Protein 6WBP (pdb70)

Sequence (112 aa):
GSHMWVQRVKEKEAELKEAEKEELHEKFDRLKKLHQDEKKKLEDKKKSLDDEVNAFKHMWVQRVKEKEAELKEAEKKELHEKFDRLKKLHQDEKKKLEDKKKSLDDEVNAFKQR

Secondary structure (DSSP, 8-state):
---HHHHHHHHHHHHHHHHHHHHHHHHHHHHHHHHHHHHHHHHHHHHHHHHHHHH-/--HHHHHHHHHHHHHHHHHHHHHHHHHHHHHHHHHHHHHHHHHHHHHHHHHHHS--

Radius of gyration: 24.96 Å; Cα contacts (8 Å, |Δi|>4): 42; chains: 2; bounding box: 54×45×67 Å

Foldseek 3Di:
DPPVVVVVVVVVVVVVVVVVVVVVVVVVVVVVVVVVVVVVVVVVVVVVVVVVVVVD/DPVVVVVVVVVVVVVVVVVVVVVVVVVVVVVVVVVVVVVVVVVVVVVVVCVVPPDD

Solvent-accessible surface area: 9395 Å² total; per-residue (Å²): 131,68,96,140,103,20,91,121,7,125,93,72,24,60,102,22,146,90,39,50,118,85,31,105,56,120,21,50,149,61,88,139,106,22,98,78,52,87,109,120,12,61,71,116,80,130,60,27,43,70,116,42,94,81,175,196,130,159,200,91,71,32,42,144,82,112,46,55,94,17,62,117,39,53,123,67,27,97,61,119,28,59,132,53,88,137,117,30,87,76,36,86,113,130,29,68,68,111,65,133,73,27,53,70,58,24,81,73,138,89,142,216

Organism: Homo sapiens (NCBI:txid9606)

Structure (mmCIF, N/CA/C/O backbone):
data_6WBP
#
_entry.id   6WBP
#
_cell.length_a   49.640
_cell.length_b   49.640
_cell.length_c   228.549
_cell.angle_alpha   90.000
_cell.angle_beta   90.000
_cell.angle_gamma   120.000
#
_symmetry.space_group_name_H-M   'P 61 2 2'
#
loop_
_entity.id
_entity.type
_entity.pdbx_description
1 polymer Septin-6
2 non-polymer 'SULFATE ION'
3 non-polymer 'CITRIC ACID'
4 water water
#
loop_
_atom_site.group_PDB
_atom_site.id
_atom_site.type_symbol
_atom_site.label_atom_id
_atom_site.label_alt_id
_atom_site.label_comp_id
_atom_site.label_asym_id
_atom_site.label_entity_id
_atom_site.label_seq_id
_atom_site.pdbx_PDB_ins_code
_atom_site.Cartn_x
_atom_site.Cartn_y
_atom_site.Cartn_z
_atom_site.occupancy
_atom_site.B_iso_or_equiv
_atom_site.auth_seq_id
_atom_site.auth_comp_id
_atom_site.auth_asym_id
_atom_site.auth_atom_id
_atom_site.pdbx_PDB_model_num
ATOM 1 N N . GLY A 1 1 ? 57.041 55.266 42.449 1.00 57.79 -4 GLY A N 1
ATOM 2 C CA . GLY A 1 1 ? 57.012 54.507 41.209 1.00 56.92 -4 GLY A CA 1
ATOM 3 C C . GLY A 1 1 ? 56.373 55.294 40.083 1.00 65.11 -4 GLY A C 1
ATOM 4 O O . GLY A 1 1 ? 56.243 56.499 40.181 1.00 67.61 -4 GLY A O 1
ATOM 5 N N . SER A 1 2 ? 55.953 54.618 39.009 1.00 52.23 -3 SER A N 1
ATOM 6 C CA . SER A 1 2 ? 55.324 55.341 37.915 1.00 53.94 -3 SER A CA 1
ATOM 7 C C . SER A 1 2 ? 54.108 54.582 37.403 1.00 59.57 -3 SER A C 1
ATOM 8 O O . SER A 1 2 ? 53.748 54.721 36.222 1.00 54.61 -3 SER A O 1
ATOM 11 N N . HIS A 1 3 ? 53.478 53.771 38.263 1.00 48.31 -2 HIS A N 1
ATOM 12 C CA . HIS A 1 3 ? 52.282 53.025 37.885 1.00 46.60 -2 HIS A CA 1
ATOM 13 C C . HIS A 1 3 ? 52.560 52.117 36.706 1.00 46.73 -2 HIS A C 1
ATOM 14 O O . HIS A 1 3 ? 51.708 51.950 35.825 1.00 46.47 -2 HIS A O 1
ATOM 21 N N . MET A 1 4 ? 53.749 51.518 36.683 1.00 36.47 -1 MET A N 1
ATOM 22 C CA . MET A 1 4 ? 54.031 50.581 35.595 1.00 37.64 -1 MET A CA 1
ATOM 23 C C . MET A 1 4 ? 52.975 49.477 35.457 1.00 42.04 -1 MET A C 1
ATOM 24 O O . MET A 1 4 ? 52.695 49.033 34.325 1.00 36.18 -1 MET A O 1
ATOM 29 N N . TRP A 1 5 ? 52.410 48.977 36.558 1.00 32.98 0 TRP A N 1
ATOM 30 C CA . TRP A 1 5 ? 51.402 47.921 36.390 1.00 31.06 0 TRP A CA 1
ATOM 31 C C . TRP A 1 5 ? 50.177 48.427 35.627 1.00 31.04 0 TRP A C 1
ATOM 32 O O . TRP A 1 5 ? 49.564 47.676 34.844 1.00 35.57 0 TRP A O 1
ATOM 43 N N . VAL A 1 6 ? 49.832 49.694 35.804 1.00 35.41 347 VAL A N 1
ATOM 44 C CA . VAL A 1 6 ? 48.710 50.263 35.064 1.00 35.58 347 VAL A CA 1
ATOM 45 C C . VAL A 1 6 ? 49.036 50.301 33.580 1.00 37.57 347 VAL A C 1
ATOM 46 O O . VAL A 1 6 ? 48.193 49.955 32.728 1.00 36.03 347 VAL A O 1
ATOM 50 N N . GLN A 1 7 ? 50.286 50.631 33.237 1.00 33.94 348 GLN A N 1
ATOM 51 C CA . GLN A 1 7 ? 50.635 50.650 31.819 1.00 38.18 348 GLN A CA 1
ATOM 52 C C . GLN A 1 7 ? 50.535 49.262 31.215 1.00 40.59 348 GLN A C 1
ATOM 53 O O . GLN A 1 7 ? 50.080 49.108 30.063 1.00 37.10 348 GLN A O 1
ATOM 59 N N . ARG A 1 8 ? 50.962 48.238 31.972 1.00 32.90 349 ARG A N 1
ATOM 60 C CA . ARG A 1 8 ? 50.819 46.860 31.513 1.00 30.54 349 ARG A CA 1
ATOM 61 C C . ARG A 1 8 ? 49.354 46.501 31.305 1.00 32.50 349 ARG A C 1
ATOM 62 O O . ARG A 1 8 ? 48.994 45.903 30.278 1.00 34.87 349 ARG A O 1
ATOM 70 N N . VAL A 1 9 ? 48.484 46.863 32.260 1.00 33.75 350 VAL A N 1
ATOM 71 C CA . VAL A 1 9 ? 47.073 46.518 32.108 1.00 33.57 350 VAL A CA 1
ATOM 72 C C . VAL A 1 9 ? 46.497 47.221 30.888 1.00 34.99 350 VAL A C 1
ATOM 73 O O . VAL A 1 9 ? 45.740 46.615 30.110 1.00 35.36 350 VAL A O 1
ATOM 77 N N . LYS A 1 10 ? 46.920 48.467 30.630 1.00 33.63 351 LYS A N 1
ATOM 78 C CA . LYS A 1 10 ? 46.395 49.143 29.442 1.00 42.64 351 LYS A CA 1
ATOM 79 C C . LYS A 1 10 ? 46.917 48.508 28.151 1.00 41.45 351 LYS A C 1
ATOM 80 O O . LYS A 1 10 ? 46.189 48.479 27.148 1.00 39.32 351 LYS A O 1
ATOM 86 N N . GLU A 1 11 ? 48.145 47.963 28.148 1.00 38.47 352 GLU A N 1
ATOM 87 C CA . GLU A 1 11 ? 48.589 47.191 26.979 1.00 41.69 352 GLU A CA 1
ATOM 88 C C . GLU A 1 11 ? 47.695 45.981 26.759 1.00 44.03 352 GLU A C 1
ATOM 89 O O . GLU A 1 11 ? 47.292 45.691 25.625 1.00 37.27 352 GLU A O 1
ATOM 95 N N . LYS A 1 12 ? 47.388 45.247 27.824 1.00 31.75 353 LYS A N 1
ATOM 96 C CA . LYS A 1 12 ? 46.477 44.114 27.689 1.00 32.12 353 LYS A CA 1
ATOM 97 C C . LYS A 1 12 ? 45.111 44.554 27.159 1.00 47.87 353 LYS A C 1
ATOM 98 O O . LYS A 1 12 ? 44.490 43.831 26.365 1.00 35.57 353 LYS A O 1
ATOM 104 N N . GLU A 1 13 ? 44.628 45.730 27.579 1.00 34.23 354 GLU A N 1
ATOM 105 C CA . GLU A 1 13 ? 43.35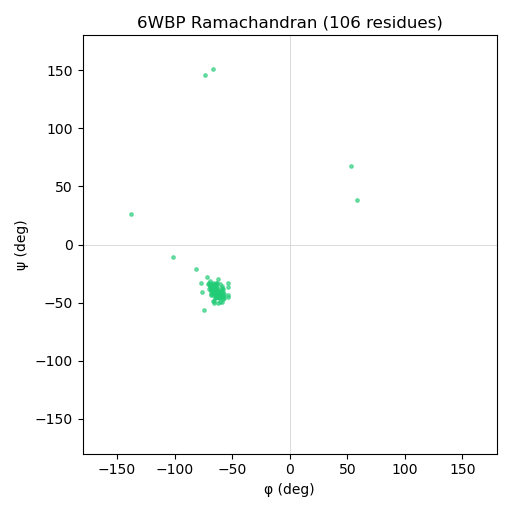1 46.219 27.073 1.00 33.02 354 GLU A CA 1
ATOM 106 C C . GLU A 1 13 ? 43.441 46.489 25.579 1.00 39.25 354 GLU A C 1
ATOM 107 O O . GLU A 1 13 ? 42.517 46.175 24.815 1.00 37.83 354 GLU A O 1
ATOM 113 N N . ALA A 1 14 ? 44.570 47.030 25.143 1.00 34.95 355 ALA A N 1
ATOM 114 C CA . ALA A 1 14 ? 44.742 47.318 23.730 1.00 34.14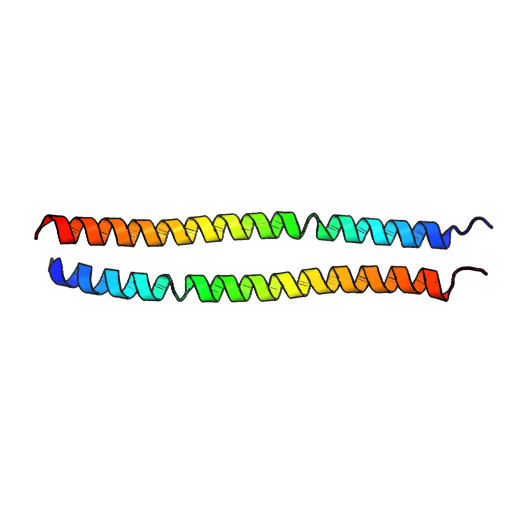 355 ALA A CA 1
ATOM 115 C C . ALA A 1 14 ? 44.878 46.026 22.910 1.00 39.66 355 ALA A C 1
ATOM 116 O O . ALA A 1 14 ? 44.405 45.977 21.765 1.00 42.02 355 ALA A O 1
ATOM 118 N N . GLU A 1 15 ? 45.478 44.970 23.484 1.00 36.81 356 GLU A N 1
ATOM 119 C CA . GLU A 1 15 ? 45.519 43.662 22.828 1.00 36.51 356 GLU A CA 1
ATOM 120 C C . GLU A 1 15 ? 44.130 43.108 22.585 1.00 35.93 356 GLU A C 1
ATOM 121 O O . GLU A 1 15 ? 43.857 42.563 21.496 1.00 35.22 356 GLU A O 1
ATOM 127 N N . LEU A 1 16 ? 43.247 43.252 23.573 1.00 31.53 357 LEU A N 1
ATOM 128 C CA . LEU A 1 16 ? 41.864 42.798 23.434 1.00 28.69 357 LEU A CA 1
ATOM 129 C C . LEU A 1 16 ? 41.114 43.597 22.370 1.00 31.29 357 LEU A C 1
ATOM 130 O O . LEU A 1 16 ? 40.299 43.051 21.599 1.00 31.34 357 LEU A O 1
ATOM 135 N N . LYS A 1 17 ? 41.355 44.896 22.321 1.00 28.88 358 LYS A N 1
ATOM 136 C CA . LYS A 1 17 ? 40.743 45.704 21.270 1.00 36.86 358 LYS A CA 1
ATOM 137 C C . LYS A 1 17 ? 41.192 45.222 19.887 1.00 41.11 358 LYS A C 1
ATOM 138 O O . LYS A 1 17 ? 40.373 45.104 18.942 1.00 36.34 358 LYS A O 1
ATOM 144 N N . GLU A 1 18 ? 42.484 44.892 19.756 1.00 39.92 359 GLU A N 1
ATOM 145 C CA . GLU A 1 18 ? 42.968 44.345 18.488 1.00 40.19 359 GLU A CA 1
ATOM 146 C C . GLU A 1 18 ? 42.328 42.984 18.191 1.00 40.01 359 GLU A C 1
ATOM 147 O O . GLU A 1 18 ? 41.975 42.675 17.029 1.00 36.55 359 GLU A O 1
ATOM 153 N N . ALA A 1 19 ? 42.159 42.149 19.222 1.00 34.56 360 ALA A N 1
ATOM 154 C CA . ALA A 1 19 ? 41.504 40.866 19.021 1.00 31.69 360 ALA A CA 1
ATOM 155 C C . ALA A 1 19 ? 40.049 41.044 18.609 1.00 33.76 360 ALA A C 1
ATOM 156 O O . ALA A 1 19 ? 39.535 40.265 17.785 1.00 30.33 360 ALA A O 1
ATOM 158 N N . GLU A 1 20 ? 39.374 42.070 19.134 1.00 29.77 361 GLU A N 1
ATOM 159 C CA . GLU A 1 20 ? 38.006 42.313 18.699 1.00 28.37 361 GLU A CA 1
ATOM 160 C C . GLU A 1 20 ? 37.975 42.712 17.217 1.00 27.03 361 GLU A C 1
ATOM 161 O O . GLU A 1 20 ? 37.052 42.326 16.475 1.00 29.61 361 GLU A O 1
ATOM 167 N N . LYS A 1 21 ? 38.934 43.551 16.809 1.00 26.54 362 LYS A N 1
ATOM 168 C CA . LYS A 1 21 ? 39.055 43.942 15.394 1.00 29.25 362 LYS A CA 1
ATOM 169 C C . LYS A 1 21 ? 39.240 42.717 14.505 1.00 36.22 362 LYS A C 1
ATOM 170 O O . LYS A 1 21 ? 38.562 42.575 13.468 1.00 31.45 362 LYS A O 1
ATOM 176 N N . GLU A 1 22 ? 40.136 41.807 14.892 1.00 30.01 363 GLU A N 1
ATOM 177 C CA A GLU A 1 22 ? 40.349 40.623 14.067 0.47 39.13 363 GLU A CA 1
ATOM 178 C CA B GLU A 1 22 ? 40.360 40.610 14.089 0.53 39.45 363 GLU A CA 1
ATOM 179 C C . GLU A 1 22 ? 39.136 39.704 14.059 1.00 35.40 363 GLU A C 1
ATOM 180 O O . GLU A 1 22 ? 38.862 39.063 13.035 1.00 33.58 363 GLU A O 1
ATOM 191 N N . LEU A 1 23 ? 38.382 39.643 15.147 1.00 25.39 364 LEU A N 1
ATOM 192 C CA . LEU A 1 23 ? 37.188 38.811 15.137 1.00 29.19 364 LEU A CA 1
ATOM 193 C C . LEU A 1 23 ? 36.166 39.405 14.186 1.00 31.15 364 LEU A C 1
ATOM 194 O O . LEU A 1 23 ? 35.483 38.679 13.450 1.00 30.10 364 LEU A O 1
ATOM 199 N N . HIS A 1 24 ? 36.051 40.738 14.217 1.00 27.38 365 HIS A N 1
ATOM 200 C CA . HIS A 1 24 ? 35.121 41.441 13.346 1.00 30.39 365 HIS A CA 1
ATOM 201 C C . HIS A 1 24 ? 35.462 41.202 11.878 1.00 32.78 365 HIS A C 1
ATOM 202 O O . HIS A 1 24 ? 34.570 40.982 11.030 1.00 30.70 365 HIS A O 1
ATOM 209 N N . GLU A 1 25 ? 36.748 41.257 11.556 1.00 31.71 366 GLU A N 1
ATOM 210 C CA . GLU A 1 25 ? 37.177 41.050 10.175 1.00 35.68 366 GLU A CA 1
ATOM 211 C C . GLU A 1 25 ? 36.916 39.629 9.710 1.00 43.18 366 GLU A C 1
ATOM 212 O O . GLU A 1 25 ? 36.433 39.409 8.568 1.00 36.23 366 GLU A O 1
ATOM 218 N N . LYS A 1 26 ? 37.224 38.656 10.562 1.00 28.81 367 LYS A N 1
ATOM 219 C CA . LYS A 1 26 ? 36.950 37.255 10.218 1.00 33.32 367 LYS A CA 1
ATOM 220 C C . LYS A 1 26 ? 35.462 36.996 10.069 1.00 36.63 367 LYS A C 1
ATOM 221 O O . LYS A 1 26 ? 35.022 36.336 9.117 1.00 36.43 367 LYS A O 1
ATOM 227 N N . PHE A 1 27 ? 34.665 37.502 10.988 1.00 29.16 368 PHE A N 1
ATOM 228 C CA . PHE A 1 27 ? 33.233 37.312 10.870 1.00 31.35 368 PHE A CA 1
ATOM 229 C C . PHE A 1 27 ? 32.694 38.006 9.610 1.00 32.84 368 PHE A C 1
ATOM 230 O O . PHE A 1 27 ? 31.718 37.528 8.998 1.00 32.18 368 PHE A O 1
ATOM 238 N N . ASP A 1 28 ? 33.278 39.146 9.226 1.00 28.66 369 ASP A N 1
ATOM 239 C CA . ASP A 1 28 ? 32.764 39.774 8.003 1.00 30.27 369 ASP A CA 1
ATOM 240 C C . ASP A 1 28 ? 32.991 38.896 6.785 1.00 31.61 369 ASP A C 1
ATOM 241 O O . ASP A 1 28 ? 32.196 38.951 5.828 1.00 28.88 369 ASP A O 1
ATOM 246 N N . ARG A 1 29 ? 34.087 38.143 6.756 1.00 26.81 370 ARG A N 1
ATOM 247 C CA . ARG A 1 29 ? 34.326 37.296 5.586 1.00 30.74 370 ARG A CA 1
ATOM 248 C C . ARG A 1 29 ? 33.332 36.157 5.551 1.00 31.41 370 ARG A C 1
ATOM 249 O O . ARG A 1 29 ? 32.908 35.744 4.449 1.00 30.79 370 ARG A O 1
ATOM 257 N N . LEU A 1 30 ? 32.933 35.657 6.754 1.00 31.21 371 LEU A N 1
ATOM 258 C CA . LEU A 1 30 ? 31.883 34.662 6.823 1.00 30.22 371 LEU A CA 1
ATOM 259 C C . LEU A 1 30 ? 30.535 35.249 6.449 1.00 29.03 371 LEU A C 1
ATOM 260 O O . LEU A 1 30 ? 29.751 34.563 5.795 1.00 27.70 371 LEU A O 1
ATOM 265 N N . LYS A 1 31 ? 30.250 36.511 6.813 1.00 25.51 372 LYS A N 1
ATOM 266 C CA . LYS A 1 31 ? 28.997 37.136 6.352 1.00 32.51 372 LYS A CA 1
ATOM 267 C C . LYS A 1 31 ? 28.940 37.254 4.825 1.00 33.60 372 LYS A C 1
ATOM 268 O O . LYS A 1 31 ? 27.867 37.060 4.215 1.00 29.79 372 LYS A O 1
ATOM 274 N N . LYS A 1 32 ? 30.058 37.691 4.210 1.00 27.18 373 LYS A N 1
ATOM 275 C CA . LYS A 1 32 ? 30.115 37.853 2.762 1.00 26.73 373 LYS A CA 1
ATOM 276 C C . LYS A 1 32 ? 29.824 36.535 2.079 1.00 30.76 373 LYS A C 1
ATOM 277 O O . LYS A 1 32 ? 29.074 36.480 1.084 1.00 29.81 373 LYS A O 1
ATOM 283 N N . LEU A 1 33 ? 30.383 35.463 2.631 1.00 28.90 374 LEU A N 1
ATOM 284 C CA . LEU A 1 33 ? 30.186 34.125 2.075 1.00 39.42 374 LEU A CA 1
ATOM 285 C C . LEU A 1 33 ? 28.737 3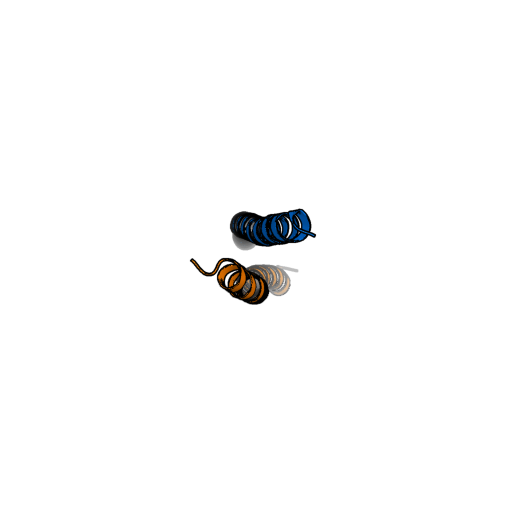3.695 2.220 1.00 34.58 374 LEU A C 1
ATOM 286 O O . LEU A 1 33 ? 28.153 33.120 1.296 1.00 26.73 374 LEU A O 1
ATOM 291 N N . HIS A 1 34 ? 28.121 34.003 3.367 1.00 28.66 375 HIS A N 1
ATOM 292 C CA . HIS A 1 34 ? 26.706 33.706 3.549 1.00 28.29 375 HIS A CA 1
ATOM 293 C C . HIS A 1 34 ? 25.854 34.516 2.584 1.00 26.86 375 HIS A C 1
ATOM 294 O O . HIS A 1 34 ? 24.862 34.008 2.018 1.00 31.54 375 HIS A O 1
ATOM 301 N N . GLN A 1 35 ? 26.233 35.769 2.355 1.00 27.75 376 GLN A N 1
ATOM 302 C CA . GLN A 1 35 ? 25.492 36.582 1.394 1.00 33.54 376 GLN A CA 1
ATOM 303 C C . GLN A 1 35 ? 25.633 36.024 -0.012 1.00 29.85 376 GLN A C 1
ATOM 304 O O . GLN A 1 35 ? 24.653 36.001 -0.773 1.00 32.12 376 GLN A O 1
ATOM 310 N N . ASP A 1 36 ? 26.827 35.527 -0.359 1.00 31.43 377 ASP A N 1
ATOM 311 C CA . ASP A 1 36 ? 27.024 34.889 -1.682 1.00 37.95 377 ASP A CA 1
ATOM 312 C C . ASP A 1 36 ? 26.115 33.687 -1.827 1.00 36.48 377 ASP A C 1
ATOM 313 O O . ASP A 1 36 ? 25.542 33.431 -2.905 1.00 35.63 377 ASP A O 1
ATOM 318 N N . GLU A 1 37 ? 26.035 32.893 -0.772 1.00 29.47 378 GLU A N 1
ATOM 319 C CA . GLU A 1 37 ? 25.270 31.666 -0.801 1.00 29.66 378 GLU A CA 1
ATOM 320 C C . GLU A 1 37 ? 23.786 31.972 -0.901 1.00 31.43 378 GLU A C 1
ATOM 321 O O . GLU A 1 37 ? 23.077 31.331 -1.672 1.00 34.67 378 GLU A O 1
ATOM 327 N N . LYS A 1 38 ? 23.325 33.015 -0.218 1.00 30.21 379 LYS A N 1
ATOM 328 C CA . LYS A 1 38 ? 21.925 33.374 -0.307 1.00 29.19 379 LYS A CA 1
ATOM 329 C C . LYS A 1 38 ? 21.584 33.869 -1.719 1.00 33.06 379 LYS A C 1
ATOM 330 O O . LYS A 1 38 ? 20.542 33.510 -2.295 1.00 31.11 379 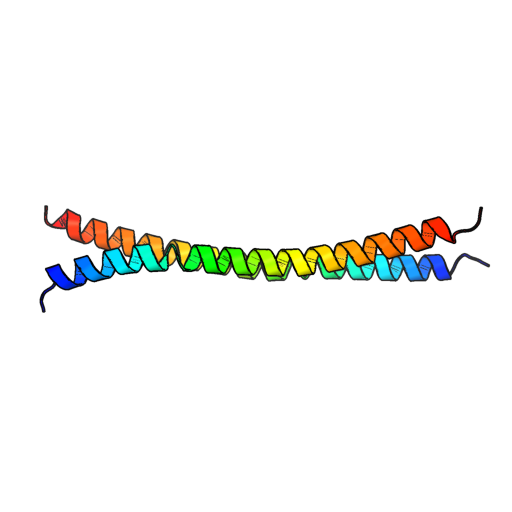LYS A O 1
ATOM 336 N N . LYS A 1 39 ? 22.463 34.673 -2.299 1.00 30.52 380 LYS A N 1
ATOM 337 C CA . LYS A 1 39 ? 22.230 35.145 -3.672 1.00 29.33 380 LYS A CA 1
ATOM 338 C C . LYS A 1 39 ? 22.233 33.983 -4.658 1.00 38.37 380 LYS A C 1
ATOM 339 O O . LYS A 1 39 ? 21.481 33.985 -5.658 1.00 35.97 380 LYS A O 1
ATOM 345 N N . LYS A 1 40 ? 23.075 32.979 -4.406 1.00 29.79 381 LYS A N 1
ATOM 346 C CA . LYS A 1 40 ? 23.118 31.825 -5.288 1.00 37.01 381 LYS A CA 1
ATOM 347 C C . LYS A 1 40 ? 21.780 31.084 -5.283 1.00 37.57 381 LYS A C 1
ATOM 348 O O . LYS A 1 40 ? 21.252 30.699 -6.340 1.00 33.63 381 LYS A O 1
ATOM 354 N N . LEU A 1 41 ? 21.187 30.921 -4.102 1.00 31.39 382 LEU A N 1
ATOM 355 C CA . LEU A 1 41 ? 19.915 30.233 -4.026 1.00 32.16 382 LEU A CA 1
ATOM 356 C C . LEU A 1 41 ? 18.837 31.056 -4.675 1.00 30.24 382 LEU A C 1
ATOM 357 O O . LEU A 1 41 ? 18.003 30.516 -5.421 1.00 34.54 382 LEU A O 1
ATOM 362 N N . GLU A 1 42 ? 18.843 32.356 -4.419 1.00 32.57 383 GLU A N 1
ATOM 363 C CA . GLU A 1 42 ? 17.848 33.219 -5.053 1.00 42.96 383 GLU A CA 1
ATOM 364 C C . GLU A 1 42 ? 17.935 33.174 -6.570 1.00 44.56 383 GLU A C 1
ATOM 365 O O . GLU A 1 42 ? 16.901 33.174 -7.249 1.00 41.80 383 GLU A O 1
ATOM 371 N N . ASP A 1 43 ? 19.149 33.164 -7.128 1.00 35.19 384 ASP A N 1
ATOM 372 C CA . ASP A 1 43 ? 19.249 33.136 -8.593 1.00 44.18 384 ASP A CA 1
ATOM 373 C C . ASP A 1 43 ? 18.855 31.774 -9.171 1.00 39.68 384 ASP A C 1
ATOM 374 O O . ASP A 1 43 ? 18.312 31.711 -10.295 1.00 35.04 384 ASP A O 1
ATOM 379 N N . LYS A 1 44 ? 19.039 30.683 -8.412 1.00 37.15 385 LYS A N 1
ATOM 380 C CA . LYS A 1 44 ? 18.468 29.394 -8.803 1.00 41.39 385 LYS A CA 1
ATOM 381 C C . LYS A 1 44 ? 16.944 29.446 -8.846 1.00 39.22 385 LYS A C 1
ATOM 382 O O . LYS A 1 44 ? 16.303 28.994 -9.814 1.00 41.60 385 LYS A O 1
ATOM 388 N N . LYS A 1 45 ? 16.346 30.060 -7.840 1.00 38.53 386 LYS A N 1
ATOM 389 C CA . LYS A 1 45 ? 14.901 30.132 -7.841 1.00 42.18 386 LYS A CA 1
ATOM 390 C C . LYS A 1 45 ? 14.417 31.037 -8.956 1.00 40.25 386 LYS A C 1
ATOM 391 O O . LYS A 1 45 ? 13.437 30.715 -9.626 1.00 41.92 386 LYS A O 1
ATOM 397 N N . LYS A 1 46 ? 15.120 32.153 -9.190 1.00 37.07 387 LYS A N 1
ATOM 398 C CA . LYS A 1 46 ? 14.733 33.059 -10.264 1.00 41.47 387 LYS A CA 1
ATOM 399 C C . LYS A 1 46 ? 14.787 32.351 -11.603 1.00 42.79 387 LYS A C 1
ATOM 400 O O . LYS A 1 46 ? 13.874 32.475 -12.454 1.00 43.25 387 LYS A O 1
ATOM 406 N N . SER A 1 47 ? 15.865 31.623 -11.847 1.00 38.46 388 SER A N 1
ATOM 407 C CA . SER A 1 47 ? 15.957 31.071 -13.195 1.00 45.59 388 SER A CA 1
ATOM 408 C C . SER A 1 47 ? 14.933 29.967 -13.368 1.00 50.35 388 SER A C 1
ATOM 409 O O . SER A 1 47 ? 14.356 29.803 -14.455 1.00 49.39 388 SER A O 1
ATOM 412 N N . LEU A 1 48 ? 14.652 29.215 -12.301 1.00 38.71 389 LEU A N 1
ATOM 413 C CA . LEU A 1 48 ? 13.586 28.225 -12.400 1.00 44.76 389 LEU A CA 1
ATOM 414 C C . LEU A 1 48 ? 12.239 28.875 -12.675 1.00 38.44 389 LEU A C 1
ATOM 415 O O . LEU A 1 48 ? 11.465 28.386 -13.500 1.00 39.36 389 LEU A O 1
ATOM 420 N N . ASP A 1 49 ? 11.878 29.891 -11.875 1.00 46.70 390 ASP A N 1
ATOM 421 C CA . ASP A 1 49 ? 10.609 30.584 -12.091 1.00 38.65 390 ASP A CA 1
ATOM 422 C C . ASP A 1 49 ? 10.532 31.146 -13.502 1.00 41.97 390 ASP A C 1
ATOM 423 O O . ASP A 1 49 ? 9.501 31.022 -14.177 1.00 47.00 390 ASP A O 1
ATOM 428 N N . ASP A 1 50 ? 11.622 31.741 -13.980 1.00 42.92 391 ASP A N 1
ATOM 429 C CA . ASP A 1 50 ? 11.612 32.311 -15.324 1.00 43.84 391 ASP A CA 1
ATOM 430 C C . ASP A 1 50 ? 11.448 31.224 -16.382 1.00 49.56 391 ASP A C 1
ATOM 431 O O . ASP A 1 50 ? 10.705 31.401 -17.379 1.00 52.01 391 ASP A O 1
ATOM 436 N N . GLU A 1 51 ? 12.111 30.082 -16.182 1.00 45.43 392 GLU A N 1
ATOM 437 C CA . GLU A 1 51 ? 11.960 28.990 -17.144 1.00 47.32 392 GLU A CA 1
ATOM 438 C C . GLU A 1 51 ? 10.521 28.493 -17.155 1.00 55.86 392 GLU A C 1
ATOM 439 O O . GLU A 1 51 ? 9.910 28.343 -18.226 1.00 57.64 392 GLU A O 1
ATOM 445 N N . VAL A 1 52 ? 9.931 28.309 -15.979 1.00 50.92 393 VAL A N 1
ATOM 446 C CA . VAL A 1 52 ? 8.538 27.859 -15.905 1.00 57.80 393 VAL A CA 1
ATOM 447 C C . VAL A 1 52 ? 7.605 28.863 -16.581 1.00 57.60 393 VAL A C 1
ATOM 448 O O . VAL A 1 52 ? 6.727 28.494 -17.379 1.00 58.96 393 VAL A O 1
ATOM 452 N N . ASN A 1 53 ? 7.750 30.145 -16.227 1.00 53.00 394 ASN A N 1
ATOM 453 C CA . ASN A 1 53 ? 6.893 31.175 -16.795 1.00 53.63 394 ASN A CA 1
ATOM 454 C C . ASN A 1 53 ? 7.068 31.280 -18.293 1.00 54.17 394 ASN A C 1
ATOM 455 O O . ASN A 1 53 ? 6.110 31.611 -19.000 1.00 69.51 394 ASN A O 1
ATOM 460 N N . ALA A 1 54 ? 8.265 30.964 -18.799 1.00 60.06 395 ALA A N 1
ATOM 461 C CA . ALA A 1 54 ? 8.499 31.025 -20.244 1.00 63.80 395 ALA A CA 1
ATOM 462 C C . ALA A 1 54 ? 7.471 30.216 -21.023 1.00 66.87 395 ALA A C 1
ATOM 463 O O . ALA A 1 54 ? 7.087 30.613 -22.131 1.00 80.73 395 ALA A O 1
ATOM 465 N N . PHE A 1 55 ? 6.985 29.107 -20.467 1.00 72.70 396 PHE A N 1
ATOM 466 C CA . PHE A 1 55 ? 6.011 28.286 -21.192 1.00 77.23 396 PHE A CA 1
ATOM 467 C C . PHE A 1 55 ? 4.624 28.917 -21.230 1.00 84.74 396 PHE A C 1
ATOM 468 O O . PHE A 1 55 ? 4.036 29.092 -22.304 1.00 82.48 396 PHE A O 1
ATOM 476 N N . LYS A 1 56 ? 4.076 29.213 -20.059 1.00 91.43 397 LYS A N 1
ATOM 477 C CA . LYS A 1 56 ? 2.794 29.876 -19.920 1.00 92.25 397 LYS A CA 1
ATOM 478 C C . LYS A 1 56 ? 2.795 31.211 -20.668 1.00 91.04 397 LYS A C 1
ATOM 479 O O . LYS A 1 56 ? 2.402 31.279 -21.836 1.00 89.92 397 LYS A O 1
ATOM 485 N N . HIS B 1 3 ? 14.502 13.446 -18.671 1.00 106.11 -2 HIS B N 1
ATOM 486 C CA . HIS B 1 3 ? 13.264 12.676 -18.569 1.00 105.50 -2 HIS B CA 1
ATOM 487 C C . HIS B 1 3 ? 12.405 13.138 -17.376 1.00 106.56 -2 HIS B C 1
ATOM 488 O O . HIS B 1 3 ? 12.909 13.299 -16.270 1.00 114.39 -2 HIS B O 1
ATOM 490 N N . MET B 1 4 ? 11.107 13.326 -17.633 1.00 105.30 -1 MET B N 1
ATOM 491 C CA . MET B 1 4 ? 10.109 13.878 -16.702 1.00 96.53 -1 MET B CA 1
ATOM 492 C C . MET B 1 4 ? 10.570 15.221 -16.126 1.00 102.92 -1 MET B C 1
ATOM 493 O O . MET B 1 4 ? 10.830 15.380 -14.930 1.00 98.15 -1 MET B O 1
ATOM 498 N N . TRP B 1 5 ? 10.632 16.203 -17.035 1.00 101.13 0 TRP B N 1
ATOM 499 C CA . TRP B 1 5 ? 11.083 17.541 -16.665 1.00 95.69 0 TRP B CA 1
ATOM 500 C C . TRP B 1 5 ? 10.092 18.226 -15.742 1.00 98.48 0 TRP B C 1
ATOM 501 O O . TRP B 1 5 ? 10.507 18.974 -14.851 1.00 112.42 0 TRP B O 1
ATOM 512 N N . VAL B 1 6 ? 8.790 17.993 -15.933 1.00 82.81 347 VAL B N 1
ATOM 513 C CA . VAL B 1 6 ? 7.800 18.553 -15.015 1.00 73.96 347 VAL B CA 1
ATOM 514 C C . VAL B 1 6 ? 8.060 18.073 -13.590 1.00 90.88 347 VAL B C 1
ATOM 515 O O . VAL B 1 6 ? 7.855 18.816 -12.619 1.00 91.45 347 VAL B O 1
ATOM 517 N N . GLN B 1 7 ? 8.519 16.834 -13.433 1.00 91.22 348 GLN B N 1
ATOM 518 C CA . GLN B 1 7 ? 8.764 16.337 -12.086 1.00 82.97 348 GLN B CA 1
ATOM 519 C C . GLN B 1 7 ? 10.058 16.883 -11.504 1.00 63.22 348 GLN B C 1
ATOM 520 O O . GLN B 1 7 ? 10.153 17.054 -10.282 1.00 55.09 348 GLN B O 1
ATOM 526 N N . ARG B 1 8 ? 11.067 17.116 -12.354 1.00 63.95 349 ARG B N 1
ATOM 527 C CA . ARG B 1 8 ? 12.327 17.684 -11.884 1.00 72.50 349 ARG B CA 1
ATOM 528 C C . ARG B 1 8 ? 12.101 19.041 -11.232 1.00 76.96 349 ARG B C 1
ATOM 529 O O . ARG B 1 8 ? 12.730 19.356 -10.210 1.00 60.58 349 ARG B O 1
ATOM 531 N N . VAL B 1 9 ? 11.181 19.843 -11.792 1.00 65.30 350 VAL B N 1
ATOM 532 C CA . VAL B 1 9 ? 10.981 21.227 -11.346 1.00 59.38 350 VAL B CA 1
ATOM 533 C C . VAL B 1 9 ? 10.206 21.293 -10.030 1.00 66.99 350 VAL B C 1
ATOM 534 O O . VAL B 1 9 ? 10.517 22.118 -9.155 1.00 61.37 350 VAL B O 1
ATOM 538 N N . LYS B 1 10 ? 9.172 20.461 -9.880 1.00 68.34 351 LYS B N 1
ATOM 539 C CA . LYS B 1 10 ? 8.481 20.371 -8.601 1.00 71.81 351 LYS B CA 1
ATOM 540 C C . LYS B 1 10 ? 9.473 20.078 -7.479 1.00 61.50 351 LYS B C 1
ATOM 541 O O . LYS B 1 10 ? 9.430 20.691 -6.406 1.00 72.97 351 LYS B O 1
ATOM 547 N N . GLU B 1 11 ? 10.382 19.133 -7.726 1.00 70.82 352 GLU B N 1
ATOM 548 C CA . GLU B 1 11 ? 11.358 18.755 -6.710 1.00 73.05 352 GLU B CA 1
ATOM 549 C C . GLU B 1 11 ? 12.297 19.916 -6.436 1.00 55.48 352 GLU B C 1
ATOM 550 O O . GLU B 1 11 ? 12.498 20.296 -5.278 1.00 50.59 352 GLU B O 1
ATOM 556 N N . LYS B 1 12 ? 12.838 20.530 -7.503 1.00 49.03 353 LYS B N 1
ATOM 557 C CA . LYS B 1 12 ? 13.860 21.556 -7.293 1.00 55.07 353 LYS B CA 1
ATOM 558 C C . LYS B 1 12 ? 13.294 22.802 -6.594 1.00 53.54 353 LYS B C 1
ATOM 559 O O . LYS B 1 12 ? 14.003 23.426 -5.806 1.00 47.94 353 LYS B O 1
ATOM 565 N N . GLU B 1 13 ? 12.032 23.172 -6.835 1.00 49.60 354 GLU B N 1
ATOM 566 C CA . GLU B 1 13 ? 11.469 24.306 -6.103 1.00 45.10 354 GLU B CA 1
ATOM 567 C C . GLU B 1 13 ? 11.341 23.998 -4.618 1.00 45.11 354 GLU B C 1
ATOM 568 O O . GLU B 1 13 ? 11.717 24.808 -3.758 1.00 45.34 354 GLU B O 1
ATOM 574 N N . ALA B 1 14 ? 10.735 22.855 -4.295 1.00 51.67 355 ALA B N 1
ATOM 575 C CA . ALA B 1 14 ? 10.607 22.510 -2.886 1.00 59.19 355 ALA B CA 1
ATOM 576 C C . ALA B 1 14 ? 11.971 22.441 -2.231 1.00 47.90 355 ALA B C 1
ATOM 577 O O . ALA B 1 14 ? 12.140 22.892 -1.091 1.00 48.77 355 ALA B O 1
ATOM 579 N N . GLU B 1 15 ? 12.972 21.910 -2.947 1.00 42.36 356 GLU B N 1
ATOM 580 C CA . GLU B 1 15 ? 14.296 21.769 -2.340 1.00 43.45 356 GLU B CA 1
ATOM 581 C C . GLU B 1 15 ? 14.944 23.125 -2.134 1.00 38.16 356 GLU B C 1
ATOM 582 O O . GLU B 1 15 ? 15.671 23.342 -1.142 1.00 37.95 356 GLU B O 1
ATOM 588 N N . LEU B 1 16 ? 14.712 24.065 -3.067 1.00 38.23 357 LEU B N 1
ATOM 589 C CA . LEU B 1 16 ? 15.267 25.403 -2.868 1.00 39.19 357 LEU B CA 1
ATOM 590 C C . LEU B 1 16 ? 14.648 26.100 -1.650 1.00 37.43 357 LEU B C 1
ATOM 591 O O . LEU B 1 16 ? 15.349 26.804 -0.932 1.00 36.13 357 LEU B O 1
ATOM 596 N N . LYS B 1 17 ? 13.342 25.956 -1.414 1.00 39.27 358 LYS B N 1
ATOM 597 C CA . LYS B 1 17 ? 12.738 26.580 -0.245 1.00 40.90 358 LYS B CA 1
ATOM 598 C C . LYS B 1 17 ? 13.351 26.009 1.019 1.00 43.01 358 LYS B C 1
ATOM 599 O O . LYS B 1 17 ? 13.655 26.764 1.952 1.00 38.66 358 LYS B O 1
ATOM 601 N N . GLU B 1 18 ? 13.527 24.665 1.066 1.00 38.28 359 GLU B N 1
ATOM 602 C CA . GLU B 1 18 ? 14.130 24.027 2.242 1.00 38.62 359 GLU B CA 1
ATOM 603 C C . GLU B 1 18 ? 15.581 24.429 2.404 1.00 37.67 359 GLU B C 1
ATOM 604 O O . GLU B 1 18 ? 16.011 24.709 3.519 1.00 38.40 359 GLU B O 1
ATOM 610 N N . ALA B 1 19 ? 16.341 24.539 1.295 1.00 35.39 360 ALA B N 1
ATOM 611 C CA . ALA B 1 19 ? 17.735 24.944 1.406 1.00 32.49 360 ALA B CA 1
ATOM 612 C C . ALA B 1 19 ? 17.858 26.373 1.919 1.00 31.77 360 ALA B C 1
ATOM 613 O O . ALA B 1 19 ? 18.784 26.691 2.669 1.00 31.13 360 ALA B O 1
ATOM 615 N N . GLU B 1 20 ? 16.919 27.248 1.541 1.00 34.13 361 GLU B N 1
ATOM 616 C CA . GLU B 1 20 ? 16.972 28.627 2.030 1.00 33.23 361 GLU B CA 1
ATOM 617 C C . GLU B 1 20 ? 16.695 28.695 3.529 1.00 32.55 361 GLU B C 1
ATOM 618 O O . GLU B 1 20 ? 17.352 29.465 4.248 1.00 37.17 361 GLU B O 1
ATOM 624 N N . LYS B 1 21 ? 15.730 27.894 4.009 1.00 34.01 362 LYS B N 1
ATOM 625 C CA A LYS B 1 21 ? 15.483 27.818 5.449 0.58 35.40 362 LYS B CA 1
ATOM 626 C CA B LYS B 1 21 ? 15.478 27.802 5.448 0.42 35.21 362 LYS B CA 1
ATOM 627 C C . LYS B 1 21 ? 16.721 27.312 6.168 1.00 34.69 362 LYS B C 1
ATOM 628 O O . LYS B 1 21 ? 17.142 27.884 7.176 1.00 34.53 362 LYS B O 1
ATOM 639 N N . GLU B 1 22 ? 17.310 26.235 5.653 1.00 36.91 363 GLU B N 1
ATOM 640 C CA . GLU B 1 22 ? 18.517 25.649 6.221 1.00 35.01 363 GLU B CA 1
ATOM 641 C C . GLU B 1 22 ? 19.658 26.642 6.283 1.00 34.56 363 GLU B C 1
ATOM 642 O O . GLU B 1 22 ? 20.354 26.752 7.312 1.00 34.00 363 GLU B O 1
ATOM 648 N N . LEU B 1 23 ? 19.865 27.407 5.209 1.00 36.16 364 LEU B N 1
ATOM 649 C CA . LEU B 1 23 ? 20.925 28.401 5.208 1.00 31.43 364 LEU B CA 1
ATOM 650 C C . LEU B 1 23 ? 20.697 29.459 6.299 1.00 34.15 364 LEU B C 1
ATOM 651 O O . LEU B 1 23 ? 21.647 29.931 6.949 1.00 30.31 364 LEU B O 1
ATOM 656 N N . HIS B 1 24 ? 19.440 29.861 6.481 1.00 34.65 365 HIS B N 1
ATOM 657 C CA . HIS B 1 24 ? 19.093 30.849 7.498 1.00 39.64 365 HIS B CA 1
ATOM 658 C C . HIS B 1 24 ? 19.392 30.308 8.899 1.00 36.75 365 HIS B C 1
ATOM 659 O O . HIS B 1 24 ? 19.952 31.020 9.742 1.00 33.29 365 HIS B O 1
ATOM 666 N N . GLU B 1 25 ? 19.010 29.053 9.158 1.00 34.01 366 GLU B N 1
ATOM 667 C CA . GLU B 1 25 ? 19.315 28.439 10.447 1.00 37.75 366 GLU B CA 1
ATOM 668 C C . GLU B 1 25 ? 20.808 28.342 10.674 1.00 44.89 366 GLU B C 1
ATOM 669 O O . GLU B 1 25 ? 21.285 28.653 11.771 1.00 38.70 366 GLU B O 1
ATOM 675 N N . LYS B 1 26 ? 21.576 27.962 9.639 1.00 33.85 367 LYS B N 1
ATOM 676 C CA . LYS B 1 26 ? 23.035 27.847 9.790 1.00 32.40 367 LYS B CA 1
ATOM 677 C C . LYS B 1 26 ? 23.675 29.178 10.124 1.00 36.75 367 LYS B C 1
ATOM 678 O O . LYS B 1 26 ? 24.612 29.248 10.945 1.00 41.27 367 LYS B O 1
ATOM 684 N N . PHE B 1 27 ? 23.197 30.232 9.493 1.00 32.49 368 PHE B N 1
ATOM 685 C CA . PHE B 1 27 ? 23.768 31.539 9.712 1.00 35.30 368 PHE B CA 1
ATOM 686 C C . PHE B 1 27 ? 23.430 32.013 11.107 1.00 35.83 368 PHE B C 1
ATOM 687 O O . PHE B 1 27 ? 24.292 32.585 11.803 1.00 34.17 368 PHE B O 1
ATOM 695 N N . ASP B 1 28 ? 22.209 31.718 11.566 1.00 28.43 369 ASP B N 1
ATOM 696 C CA . ASP B 1 28 ? 21.873 32.094 12.957 1.00 31.03 369 ASP B CA 1
ATOM 697 C C . ASP B 1 28 ? 22.743 31.377 13.976 1.00 39.17 369 ASP B C 1
ATOM 698 O O . ASP B 1 28 ? 23.137 31.981 14.987 1.00 38.15 369 ASP B O 1
ATOM 703 N N . ARG B 1 29 ? 22.987 30.078 13.781 1.00 32.84 370 ARG B N 1
ATOM 704 C CA . ARG B 1 29 ? 23.921 29.359 14.637 1.00 44.12 370 ARG B CA 1
ATOM 705 C C . ARG B 1 29 ? 25.289 30.010 14.596 1.00 44.75 370 ARG B C 1
ATOM 706 O O . ARG B 1 29 ? 25.916 30.215 15.648 1.00 39.35 370 ARG B O 1
ATOM 714 N N . LEU B 1 30 ? 25.770 30.370 13.399 1.00 35.18 371 LEU B N 1
ATOM 715 C CA . LEU B 1 30 ? 27.070 31.023 13.338 1.00 32.48 371 LEU B CA 1
ATOM 716 C C . LEU B 1 30 ? 27.067 32.366 14.087 1.00 38.14 371 LEU B C 1
ATOM 717 O O . LEU B 1 30 ? 28.032 32.684 14.807 1.00 36.60 371 LEU B O 1
ATOM 722 N N . LYS B 1 31 ? 25.986 33.150 13.980 1.00 29.45 372 LYS B N 1
ATOM 723 C CA . LYS B 1 31 ? 26.001 34.434 14.679 1.00 33.21 372 LYS B CA 1
ATOM 724 C C . LYS B 1 31 ? 25.977 34.243 16.196 1.00 33.49 372 LYS B C 1
ATOM 725 O O . LYS B 1 31 ? 26.608 35.016 16.912 1.00 32.06 372 LYS B O 1
ATOM 731 N N . LYS B 1 32 ? 25.286 33.213 16.686 1.00 38.08 373 LYS B N 1
ATOM 732 C CA . LYS B 1 32 ? 25.270 32.956 18.132 1.00 37.73 373 LYS B CA 1
ATOM 733 C C . LYS B 1 32 ? 26.671 32.637 18.643 1.00 40.73 373 LYS B C 1
ATOM 734 O O . LYS B 1 32 ? 27.089 33.151 19.692 1.00 35.13 373 LYS B O 1
ATOM 740 N N . LEU B 1 33 ? 27.426 31.795 17.908 1.00 30.27 374 LEU B N 1
ATO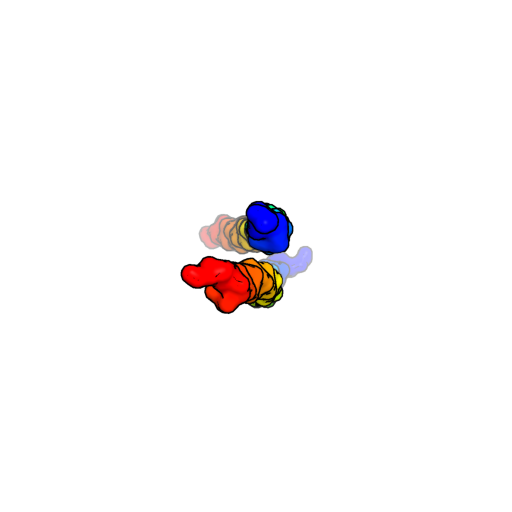M 741 C CA . LEU B 1 33 ? 28.803 31.471 18.302 1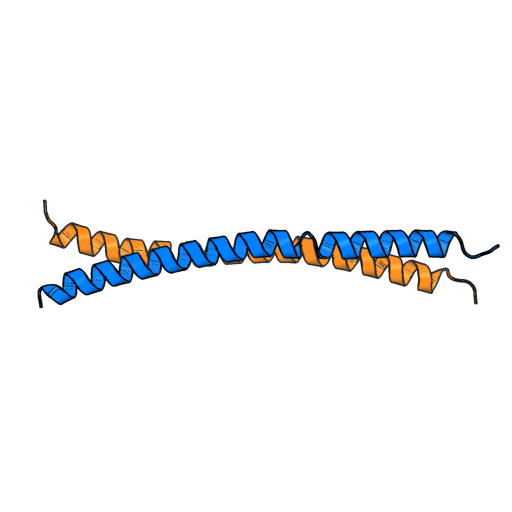.00 35.81 374 LEU B CA 1
ATOM 742 C C . LEU B 1 33 ? 29.688 32.705 18.217 1.00 47.96 374 LEU B C 1
ATOM 743 O O . LEU B 1 33 ? 30.580 32.917 19.047 1.00 33.07 374 LEU B O 1
ATOM 748 N N . HIS B 1 34 ? 29.483 33.519 17.192 1.00 34.13 375 HIS B N 1
ATOM 749 C CA . HIS B 1 34 ? 30.275 34.723 17.050 1.00 37.07 375 HIS B CA 1
ATOM 750 C C . HIS B 1 34 ? 30.002 35.687 18.197 1.00 34.09 375 HIS B C 1
ATOM 751 O O . HIS B 1 34 ? 30.925 36.321 18.753 1.00 32.31 375 HIS B O 1
ATOM 758 N N . GLN B 1 35 ? 28.741 35.801 18.562 1.00 29.82 376 GLN B N 1
ATOM 759 C CA . GLN B 1 35 ? 28.389 36.684 19.661 1.00 39.60 376 GLN B CA 1
ATOM 760 C C . GLN B 1 35 ? 28.991 36.188 20.986 1.00 35.60 376 GLN B C 1
ATOM 761 O O . GLN B 1 35 ? 29.400 37.004 21.828 1.00 32.48 376 GLN B O 1
ATOM 767 N N . ASP B 1 36 ? 29.019 34.869 21.203 1.00 29.45 377 ASP B N 1
ATOM 768 C CA . ASP B 1 36 ? 29.686 34.304 22.380 1.00 34.97 377 ASP B CA 1
ATOM 769 C C . ASP B 1 36 ? 31.157 34.729 22.432 1.00 36.59 377 ASP B C 1
ATOM 770 O O . ASP B 1 36 ? 31.660 35.098 23.504 1.00 33.76 377 ASP B O 1
ATOM 775 N N . GLU B 1 37 ? 31.882 34.634 21.284 1.00 33.25 378 GLU B N 1
ATOM 776 C CA . GLU B 1 37 ? 33.301 35.003 21.256 1.00 33.73 378 GLU B CA 1
ATOM 777 C C . GLU B 1 37 ? 33.468 36.507 21.456 1.00 37.19 378 GLU B C 1
ATOM 778 O O . GLU B 1 37 ? 34.416 36.953 22.123 1.00 35.85 378 GLU B O 1
ATOM 780 N N . LYS B 1 38 ? 32.533 37.301 20.927 1.00 27.68 379 LYS B N 1
ATOM 781 C CA . LYS B 1 38 ? 32.630 38.742 21.082 1.00 29.57 379 LYS B CA 1
ATOM 782 C C . LYS B 1 38 ? 32.440 39.113 22.551 1.00 31.26 379 LYS B C 1
ATOM 783 O O . LYS B 1 38 ? 33.202 39.913 23.108 1.00 32.61 379 LYS B O 1
ATOM 789 N N . LYS B 1 39 ? 31.383 38.564 23.168 1.00 29.18 380 LYS B N 1
ATOM 790 C CA . LYS B 1 39 ? 31.081 38.847 24.562 1.00 29.37 380 LYS B CA 1
ATOM 791 C C . LYS B 1 39 ? 32.223 38.413 25.477 1.00 33.05 380 LYS B C 1
ATOM 792 O O . LYS B 1 39 ? 32.516 39.119 26.460 1.00 30.74 380 LYS B O 1
ATOM 798 N N . LYS B 1 40 ? 32.933 37.324 25.144 1.00 33.94 381 LYS B N 1
ATOM 799 C CA . LYS B 1 40 ? 34.067 36.882 25.949 1.00 36.30 381 LYS B CA 1
ATOM 800 C C . LYS B 1 40 ? 35.184 37.917 25.931 1.00 38.56 381 LYS B C 1
ATOM 801 O O . LYS B 1 40 ? 35.747 38.262 26.970 1.00 32.33 381 LYS B O 1
ATOM 807 N N . LEU B 1 41 ? 35.491 38.476 24.757 1.00 29.63 382 LEU B N 1
ATOM 808 C CA . LEU B 1 41 ? 36.490 39.538 24.690 1.00 27.73 382 LEU B CA 1
ATOM 809 C C . LEU B 1 41 ? 36.040 40.778 25.452 1.00 25.75 382 LEU B C 1
ATOM 810 O O . LEU B 1 41 ? 36.833 41.395 26.194 1.00 30.94 382 LEU B O 1
ATOM 815 N N . GLU B 1 42 ? 34.791 41.194 25.264 1.00 23.75 383 GLU B N 1
ATOM 816 C CA . GLU B 1 42 ? 34.289 42.355 25.997 1.00 29.37 383 GLU B CA 1
ATOM 817 C C . GLU B 1 42 ? 34.376 42.171 27.522 1.00 34.63 383 GLU B C 1
ATOM 818 O O . GLU B 1 42 ? 34.658 43.150 28.252 1.00 31.60 383 GLU B O 1
ATOM 824 N N . ASP B 1 43 ? 34.056 40.970 27.987 1.00 32.84 384 ASP B N 1
ATOM 825 C CA . ASP B 1 43 ? 34.091 40.599 29.394 1.00 34.94 3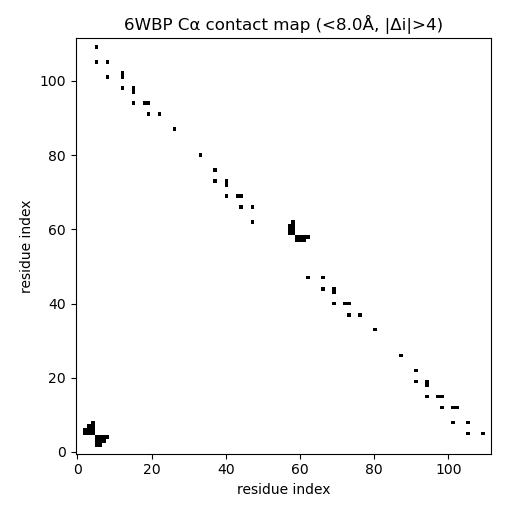84 ASP B CA 1
ATOM 826 C C . ASP B 1 43 ? 35.499 40.791 29.920 1.00 32.34 384 ASP B C 1
ATOM 827 O O . ASP B 1 43 ? 35.694 41.384 30.954 1.00 35.85 384 ASP B O 1
ATOM 832 N N . LYS B 1 44 ? 36.479 40.262 29.201 1.00 29.98 385 LYS B N 1
ATOM 833 C CA . LYS B 1 44 ? 37.878 40.394 29.618 1.00 35.18 385 LYS B CA 1
ATOM 834 C C . LYS B 1 44 ? 38.291 41.849 29.736 1.00 33.10 385 LYS B C 1
ATOM 835 O O . LYS B 1 44 ? 38.995 42.237 30.678 1.00 28.09 385 LYS B O 1
ATOM 841 N N . LYS B 1 45 ? 37.914 42.659 28.760 1.00 33.66 386 LYS B N 1
ATOM 842 C CA . LYS B 1 45 ? 38.257 44.072 28.787 1.00 38.33 386 LYS B CA 1
ATOM 843 C C . LYS B 1 45 ? 37.589 44.807 29.955 1.00 31.83 386 LYS B C 1
ATOM 844 O O . LYS B 1 45 ? 38.222 45.623 30.631 1.00 30.67 386 LYS B O 1
ATOM 850 N N . LYS B 1 46 ? 36.325 44.506 30.237 1.00 28.56 387 LYS B N 1
ATOM 851 C CA . LYS B 1 46 ? 35.649 45.123 31.376 1.00 31.81 387 LYS B CA 1
ATOM 852 C C . LYS B 1 46 ? 36.322 44.745 32.700 1.00 32.24 387 LYS B C 1
ATOM 853 O O . LYS B 1 46 ? 36.414 45.573 33.633 1.00 30.99 387 LYS B O 1
ATOM 859 N N . SER B 1 47 ? 36.790 43.497 32.810 1.00 30.14 388 SER B N 1
ATOM 860 C CA . SER B 1 47 ? 37.444 43.098 34.068 1.00 35.01 388 SER B CA 1
ATOM 861 C C . SER B 1 47 ? 38.742 43.865 34.292 1.00 39.40 388 SER B C 1
ATOM 862 O O . SER B 1 47 ? 39.052 44.281 35.419 1.00 33.49 388 SER B O 1
ATOM 865 N N . LEU B 1 48 ? 39.532 44.039 33.232 1.00 35.37 389 LEU B N 1
ATOM 866 C CA . LEU B 1 48 ? 40.749 44.841 33.344 1.00 39.27 389 LEU B CA 1
ATOM 867 C C . LEU B 1 48 ? 40.424 46.283 33.707 1.00 41.58 389 LEU B C 1
ATOM 868 O O . LEU B 1 48 ? 41.098 46.880 34.554 1.00 36.49 389 LEU B O 1
ATOM 873 N N . ASP B 1 49 ? 39.419 46.879 33.043 1.00 36.00 390 ASP B N 1
ATOM 874 C CA . ASP B 1 49 ? 38.991 48.220 33.430 1.00 37.28 390 ASP B CA 1
ATOM 875 C C . ASP B 1 49 ? 38.665 48.289 34.918 1.00 41.56 390 ASP B C 1
ATOM 876 O O . ASP B 1 49 ? 39.047 49.238 35.616 1.00 41.62 390 ASP B O 1
ATOM 881 N N . ASP B 1 50 ? 37.961 47.287 35.424 1.00 36.21 391 ASP B N 1
ATOM 882 C CA . ASP B 1 50 ? 37.525 47.390 36.791 1.00 37.25 391 ASP B CA 1
ATOM 883 C C . ASP B 1 50 ? 38.637 47.000 37.754 1.00 39.00 391 ASP B C 1
ATOM 884 O O . ASP B 1 50 ? 38.589 47.408 38.913 1.00 39.88 391 ASP B O 1
ATOM 889 N N . GLU B 1 51 ? 39.633 46.238 37.296 1.00 36.95 392 GLU B N 1
ATOM 890 C CA . GLU B 1 51 ? 40.810 46.002 38.130 1.00 41.69 392 GLU B CA 1
ATOM 891 C C . GLU B 1 51 ? 41.557 47.302 38.349 1.00 38.69 392 GLU B C 1
ATOM 892 O O . GLU B 1 51 ? 41.910 47.662 39.484 1.00 37.29 392 GLU B O 1
ATOM 898 N N . VAL B 1 52 ? 41.762 48.061 37.281 1.00 37.64 393 VAL B N 1
ATOM 899 C CA . VAL B 1 52 ? 42.407 49.358 37.455 1.00 40.37 393 VAL B CA 1
ATOM 900 C C . VAL B 1 52 ? 41.610 50.214 38.414 1.00 41.10 393 VAL B C 1
ATOM 901 O O . VAL B 1 52 ? 42.179 50.878 39.293 1.00 46.45 393 VAL B O 1
ATOM 905 N N . ASN B 1 53 ? 40.281 50.252 38.245 1.00 40.56 394 ASN B N 1
ATOM 906 C CA . ASN B 1 53 ? 39.505 51.198 39.051 1.00 37.40 394 ASN B CA 1
ATOM 907 C C . ASN B 1 53 ? 39.510 50.805 40.534 1.00 38.29 394 ASN B C 1
ATOM 908 O O . ASN B 1 53 ? 39.625 51.668 41.415 1.00 41.00 394 ASN B O 1
ATOM 913 N N . ALA B 1 54 ? 39.477 49.502 40.813 1.00 38.07 395 ALA B N 1
ATOM 914 C CA . ALA B 1 54 ? 39.528 49.013 42.190 1.00 42.49 395 ALA B CA 1
ATOM 915 C C . ALA B 1 54 ? 40.882 49.251 42.842 1.00 42.30 395 ALA B C 1
ATOM 916 O O . ALA B 1 54 ? 40.930 49.604 44.023 1.00 43.86 395 ALA B O 1
ATOM 918 N N . PHE B 1 55 ? 41.998 49.004 42.131 1.00 42.85 396 PHE B N 1
ATOM 919 C CA . PHE B 1 55 ? 43.328 48.941 42.788 1.00 43.95 396 PHE B CA 1
ATOM 920 C C . PHE B 1 55 ? 44.163 50.206 42.611 1.00 48.18 396 PHE B C 1
ATOM 921 O O . PHE B 1 55 ? 45.197 50.348 43.287 1.00 50.16 396 PHE B O 1
ATOM 929 N N . LYS B 1 56 ? 43.755 51.131 41.734 1.00 55.05 397 LYS B N 1
ATOM 930 C CA . LYS B 1 56 ? 44.584 52.300 41.457 1.00 62.42 397 LYS B CA 1
ATOM 931 C C . LYS B 1 56 ? 44.659 53.181 42.695 1.00 73.22 397 LYS B C 1
ATOM 932 O O . LYS B 1 56 ? 43.741 53.208 43.526 1.00 67.76 397 LYS B O 1
ATOM 938 N N . GLN B 1 57 ? 45.773 53.895 42.829 1.00 88.19 398 GLN B N 1
ATOM 939 C CA . GLN B 1 57 ? 45.983 54.671 44.043 1.00 86.10 398 GLN B CA 1
ATOM 940 C C . GLN B 1 57 ? 45.091 55.914 44.065 1.00 92.90 398 GLN B C 1
ATOM 941 O O . GLN B 1 57 ? 44.779 56.506 43.024 1.00 91.42 398 GLN B O 1
ATOM 947 N N . ARG B 1 58 ? 44.648 56.279 45.274 1.00 99.62 399 ARG B N 1
ATOM 948 C CA . ARG B 1 58 ? 43.828 57.473 45.515 1.00 95.88 399 ARG B CA 1
ATOM 949 C C . ARG B 1 58 ? 44.294 58.222 46.761 1.00 93.67 399 ARG B C 1
ATOM 950 O O . ARG B 1 58 ? 44.285 59.454 46.801 1.00 102.64 399 ARG B O 1
#

GO terms:
  GO:0097227 sperm annulus (C, IDA)
  GO:0031105 septin complex (C, IDA)
  GO:0005515 protein binding (F, IPI)
  GO:0007010 cytoskeleton organization (P, IDA)
  GO:0005525 GTP binding (F, TAS)
  GO:0000281 mitotic cytokinesis (P, TAS)

B-factor: mean 52.29, std 23.25, range [23.75, 147.03]

InterPro domains:
  IPR016491 Septin [PIRSF006698] (19-412)
  IPR016491 Septin [cd01850] (39-307)
  IPR027417 P-loop containing nucleoside triphosphate hydrolase [G3DSA:3.40.50.300] (17-307)
  IPR027417 P-loop containing nucleoside triphosphate hyd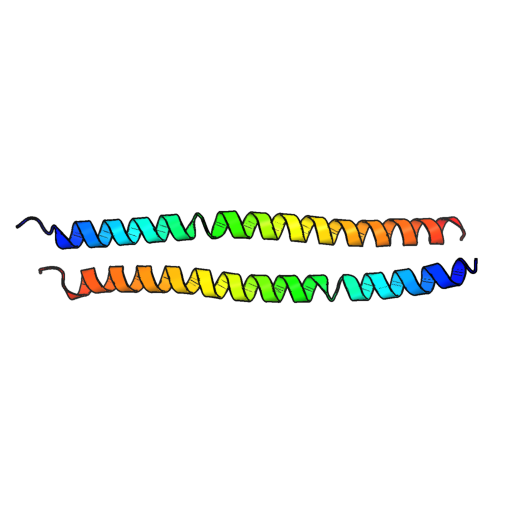rolase [SSF52540] (24-279)
  IPR030379 Septin-type guanine nucleotide-binding (G) domain [PF00735] (39-307)
  IPR030379 Septin-type guanine nucleotide-binding (G) domain [PS51719] (39-305)